Protein AF-G0R1P4-F1 (afdb_monomer_lite)

Structure (mmCIF, N/CA/C/O backbone):
data_AF-G0R1P4-F1
#
_entry.id   AF-G0R1P4-F1
#
loop_
_atom_site.group_PDB
_atom_site.id
_atom_site.type_symbol
_atom_site.label_atom_id
_atom_site.label_alt_id
_atom_site.label_comp_id
_atom_site.label_asym_id
_atom_site.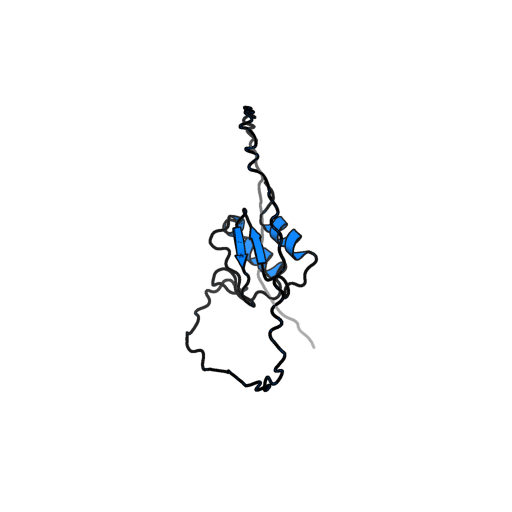label_entity_id
_atom_site.label_seq_id
_atom_site.pdbx_PDB_ins_code
_atom_site.Cartn_x
_atom_site.Cartn_y
_atom_site.Cartn_z
_atom_site.occupancy
_atom_site.B_iso_or_equiv
_atom_site.auth_seq_id
_atom_site.auth_comp_id
_atom_site.auth_asym_id
_atom_site.auth_atom_id
_atom_site.pdbx_PDB_model_num
ATOM 1 N N . MET A 1 1 ? 15.276 0.605 12.073 1.00 51.84 1 MET A N 1
ATOM 2 C CA . MET A 1 1 ? 14.603 0.904 10.790 1.00 51.84 1 MET A CA 1
ATOM 3 C C . MET A 1 1 ? 13.108 0.831 11.026 1.00 51.84 1 MET A C 1
ATOM 5 O O . MET A 1 1 ? 12.655 -0.180 11.546 1.00 51.84 1 MET A O 1
ATOM 9 N N . THR A 1 2 ? 12.360 1.893 10.735 1.00 56.78 2 THR A N 1
ATOM 10 C CA . THR A 1 2 ? 10.891 1.838 10.780 1.00 56.78 2 THR A CA 1
ATOM 11 C C . THR A 1 2 ? 10.428 0.946 9.637 1.00 56.78 2 THR A C 1
ATOM 13 O O . THR A 1 2 ? 10.860 1.148 8.504 1.00 56.78 2 THR A O 1
ATOM 16 N N . ASN A 1 3 ? 9.609 -0.063 9.928 1.00 70.88 3 ASN A N 1
ATOM 17 C CA . ASN A 1 3 ? 9.056 -0.916 8.888 1.00 70.88 3 ASN A CA 1
ATOM 18 C C . ASN A 1 3 ? 8.122 -0.060 8.016 1.00 70.88 3 ASN A C 1
ATOM 20 O O . ASN A 1 3 ? 7.249 0.630 8.544 1.00 70.88 3 ASN A O 1
ATOM 24 N N . THR A 1 4 ? 8.307 -0.067 6.695 1.00 71.62 4 THR A N 1
ATOM 25 C CA . THR A 1 4 ? 7.488 0.721 5.761 1.00 71.62 4 THR A CA 1
ATOM 26 C C . THR A 1 4 ? 5.995 0.406 5.921 1.00 71.62 4 THR A C 1
ATOM 28 O O . THR A 1 4 ? 5.156 1.292 5.786 1.00 71.62 4 THR A O 1
ATOM 31 N N . TYR A 1 5 ? 5.659 -0.821 6.328 1.00 76.94 5 TYR A N 1
ATOM 32 C CA . TYR A 1 5 ? 4.300 -1.220 6.681 1.00 76.94 5 TYR A CA 1
ATOM 33 C C . TYR A 1 5 ? 3.714 -0.449 7.875 1.00 76.94 5 TYR A C 1
ATOM 35 O O . TYR A 1 5 ? 2.548 -0.048 7.845 1.00 76.94 5 TYR A O 1
ATOM 43 N N . ASP A 1 6 ? 4.514 -0.191 8.913 1.00 82.94 6 ASP A N 1
ATOM 44 C CA . ASP A 1 6 ? 4.078 0.610 10.062 1.00 82.94 6 ASP A CA 1
ATOM 45 C C . ASP A 1 6 ? 3.804 2.057 9.652 1.00 82.94 6 ASP A C 1
ATOM 47 O O . ASP A 1 6 ? 2.883 2.679 10.178 1.00 82.94 6 ASP A O 1
ATOM 51 N N . LEU A 1 7 ? 4.542 2.567 8.663 1.00 82.75 7 LEU A N 1
ATOM 52 C CA . LEU A 1 7 ? 4.340 3.903 8.115 1.00 82.75 7 LEU A CA 1
ATOM 53 C C . LEU A 1 7 ? 2.992 4.021 7.385 1.00 82.75 7 LEU A C 1
ATOM 55 O O . LEU A 1 7 ? 2.262 4.988 7.603 1.00 82.75 7 LEU A O 1
ATOM 59 N N . ILE A 1 8 ? 2.635 3.023 6.564 1.00 83.56 8 ILE A N 1
ATOM 60 C CA . ILE A 1 8 ? 1.317 2.953 5.904 1.00 83.56 8 ILE A CA 1
ATOM 61 C C . ILE A 1 8 ? 0.225 2.855 6.967 1.00 83.56 8 ILE A C 1
ATOM 63 O O . ILE A 1 8 ? -0.767 3.581 6.934 1.00 83.56 8 ILE A O 1
ATOM 67 N N . LYS A 1 9 ? 0.415 1.977 7.952 1.00 85.69 9 LYS A N 1
ATOM 68 C CA . LYS A 1 9 ? -0.539 1.779 9.041 1.00 85.69 9 LYS A CA 1
ATOM 69 C C . LYS A 1 9 ? -0.749 3.045 9.863 1.00 85.69 9 LYS A C 1
ATOM 71 O O . LYS A 1 9 ? -1.872 3.306 10.276 1.00 85.69 9 LYS A O 1
ATOM 76 N N . GLU A 1 10 ? 0.301 3.815 10.126 1.00 87.19 10 GLU A N 1
ATOM 77 C CA . GLU A 1 10 ? 0.212 5.070 10.870 1.00 87.19 10 GLU A CA 1
ATOM 78 C C . GLU A 1 10 ? -0.544 6.143 10.081 1.00 87.19 10 GLU A C 1
ATOM 80 O O . GLU A 1 10 ? -1.462 6.758 10.628 1.00 87.19 10 GLU A O 1
ATOM 85 N N . GLN A 1 11 ? -0.229 6.303 8.792 1.00 84.62 11 GLN A N 1
ATOM 86 C CA . GLN A 1 11 ? -0.887 7.272 7.908 1.00 84.62 11 GLN A CA 1
ATOM 87 C C . GLN A 1 11 ? -2.375 6.956 7.704 1.00 84.62 11 GLN A C 1
ATOM 89 O O . GLN A 1 11 ? -3.214 7.855 7.720 1.00 84.62 11 GLN A O 1
ATOM 94 N N . THR A 1 12 ? -2.719 5.671 7.614 1.00 85.25 12 THR A N 1
ATOM 95 C CA . THR A 1 12 ? -4.097 5.202 7.397 1.00 85.25 12 THR A CA 1
ATOM 96 C C . THR A 1 12 ? -4.898 5.016 8.691 1.00 85.25 12 THR A C 1
ATOM 98 O O . THR A 1 12 ? -6.113 4.853 8.647 1.00 85.25 12 THR A O 1
ATOM 101 N N . LYS A 1 13 ? -4.270 5.089 9.876 1.00 86.06 13 LYS A N 1
ATOM 102 C CA . LYS A 1 13 ? -4.899 4.745 11.170 1.00 86.06 13 LYS A CA 1
ATOM 103 C C . LYS A 1 13 ? -6.177 5.523 11.489 1.00 86.06 13 LYS A C 1
ATOM 105 O O . LYS A 1 13 ? -7.048 5.003 12.185 1.00 86.06 13 LYS A O 1
ATOM 110 N N . ASN A 1 14 ? -6.241 6.784 11.066 1.00 85.00 14 ASN A N 1
ATOM 111 C CA . ASN A 1 14 ? -7.339 7.701 11.381 1.00 85.00 14 ASN A CA 1
ATOM 112 C C . ASN A 1 14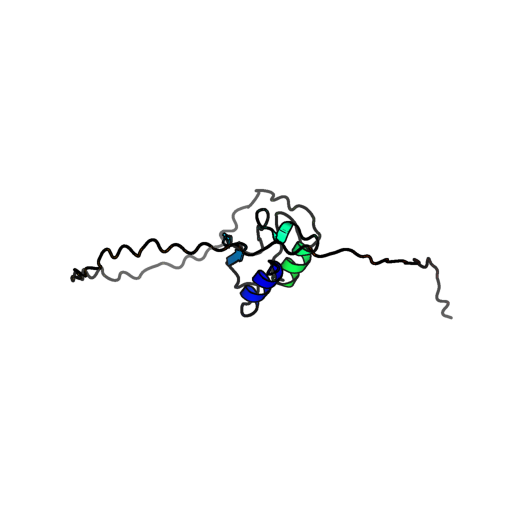 ? -8.165 8.082 10.146 1.00 85.00 14 ASN A C 1
ATOM 114 O O . ASN A 1 14 ? -8.990 8.988 10.241 1.00 85.00 14 ASN A O 1
ATOM 118 N N . GLN A 1 15 ? -7.927 7.424 9.013 1.00 83.88 15 GLN A N 1
ATOM 119 C CA . GLN A 1 15 ? -8.615 7.674 7.751 1.00 83.88 15 GLN A CA 1
ATOM 120 C C . GLN A 1 15 ? -9.427 6.436 7.380 1.00 83.88 15 GLN A C 1
ATOM 122 O O . GLN A 1 15 ? -9.052 5.311 7.725 1.00 83.88 15 GLN A O 1
ATOM 127 N N . GLN A 1 16 ? -10.559 6.621 6.704 1.00 81.62 16 GLN A N 1
ATOM 128 C CA . GLN A 1 16 ? -11.224 5.472 6.098 1.00 81.62 16 GLN A CA 1
ATOM 129 C C . GLN A 1 16 ? -10.369 4.969 4.924 1.00 81.62 16 GLN A C 1
ATOM 131 O O . GLN A 1 16 ? -9.808 5.796 4.214 1.00 81.62 16 GLN A O 1
ATOM 136 N N . PRO A 1 17 ? -10.276 3.650 4.673 1.00 79.31 17 PRO A N 1
ATOM 137 C CA . PRO A 1 17 ? -9.498 3.102 3.552 1.00 79.31 17 PRO A CA 1
ATOM 138 C C . PRO A 1 17 ? -9.831 3.716 2.180 1.00 79.31 17 PRO A C 1
ATOM 140 O O . PRO A 1 17 ? -8.985 3.758 1.286 1.00 79.31 17 PRO A O 1
ATOM 143 N N . ASP A 1 18 ? -11.067 4.193 2.028 1.00 79.44 18 ASP A N 1
ATOM 144 C CA . ASP A 1 18 ? -11.584 4.853 0.827 1.00 79.44 18 ASP A CA 1
ATOM 145 C C . ASP A 1 18 ? -11.143 6.313 0.687 1.00 79.44 18 ASP A C 1
ATOM 147 O O . ASP A 1 18 ? -11.077 6.816 -0.425 1.00 79.44 18 ASP A O 1
ATOM 151 N N . GLU A 1 19 ? -10.809 6.977 1.794 1.00 84.50 19 GLU A N 1
ATOM 152 C CA . GLU A 1 19 ? -10.400 8.389 1.833 1.00 84.50 19 GLU A CA 1
ATOM 153 C C . GLU A 1 19 ? -8.880 8.567 1.674 1.00 84.50 19 GLU A C 1
ATOM 155 O O . GLU A 1 19 ? -8.392 9.686 1.540 1.00 84.50 19 GLU A O 1
ATOM 160 N N . VAL A 1 20 ? -8.113 7.472 1.712 1.00 84.19 20 VAL A N 1
ATOM 161 C CA . VAL A 1 20 ? -6.654 7.505 1.562 1.00 84.19 20 VAL 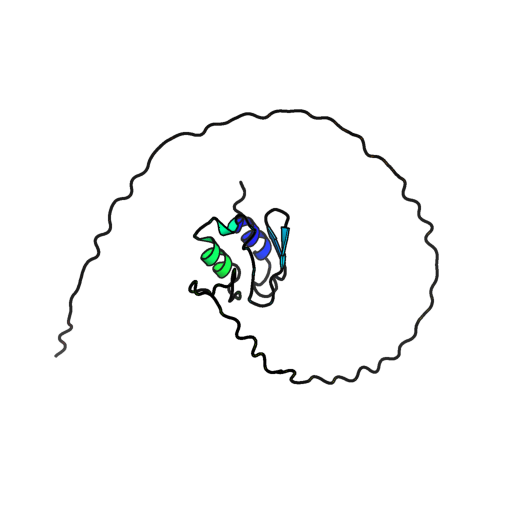A CA 1
ATOM 162 C C . VAL A 1 20 ? -6.314 7.657 0.081 1.00 84.19 20 VAL A C 1
ATOM 164 O O . VAL A 1 20 ? -6.225 6.665 -0.632 1.00 84.19 20 VAL A O 1
ATOM 167 N N . GLU A 1 21 ? -6.113 8.885 -0.381 1.00 87.00 21 GLU A N 1
ATOM 168 C CA . GLU A 1 21 ? -5.697 9.183 -1.764 1.00 87.00 21 GLU A CA 1
ATOM 169 C C . GLU A 1 21 ? -4.170 9.138 -1.941 1.00 87.00 21 GLU A C 1
ATOM 171 O O . GLU A 1 21 ? -3.658 8.971 -3.046 1.00 87.00 21 GLU A O 1
ATOM 176 N N . GLU A 1 22 ? -3.420 9.270 -0.847 1.00 88.00 22 GLU A N 1
ATOM 177 C CA . GLU A 1 22 ? -1.972 9.441 -0.875 1.00 88.00 22 GLU A CA 1
ATOM 178 C C . GLU A 1 22 ? -1.293 8.775 0.316 1.00 88.00 22 GLU A C 1
ATOM 180 O O . GLU A 1 22 ? -1.776 8.822 1.450 1.00 88.00 22 GLU A O 1
ATOM 185 N N . ILE A 1 23 ? -0.125 8.190 0.054 1.00 87.56 23 ILE A N 1
ATOM 186 C CA . ILE A 1 23 ? 0.732 7.574 1.058 1.00 87.56 23 ILE A CA 1
ATOM 187 C C . ILE A 1 23 ? 2.174 8.006 0.803 1.00 87.56 23 ILE A C 1
ATOM 189 O O . ILE A 1 23 ? 2.688 7.887 -0.307 1.00 87.56 23 ILE A O 1
ATOM 193 N N . ILE A 1 24 ? 2.857 8.474 1.842 1.00 86.75 24 ILE A N 1
ATOM 194 C CA . ILE A 1 24 ? 4.272 8.835 1.771 1.00 86.75 24 ILE A CA 1
ATOM 195 C C . ILE A 1 24 ? 5.099 7.630 2.214 1.00 86.75 24 ILE A C 1
ATOM 197 O O . ILE A 1 24 ? 4.971 7.185 3.352 1.00 86.75 24 ILE A O 1
ATOM 201 N N . LEU A 1 25 ? 5.962 7.107 1.345 1.00 85.50 25 LEU A N 1
ATOM 202 C CA . LEU A 1 25 ? 6.840 5.968 1.624 1.00 85.50 25 LEU A CA 1
ATOM 203 C C . LEU A 1 25 ? 8.263 6.288 1.191 1.00 85.50 25 LEU A C 1
ATOM 205 O O . LEU A 1 25 ? 8.481 6.755 0.082 1.00 85.50 25 LEU A O 1
ATOM 209 N N . ASP A 1 26 ? 9.241 6.082 2.077 1.00 80.38 26 ASP A N 1
ATOM 210 C CA . ASP A 1 26 ? 10.657 6.368 1.791 1.00 80.38 26 ASP A CA 1
ATOM 211 C C . ASP A 1 26 ? 10.910 7.804 1.254 1.00 80.38 26 ASP A C 1
ATOM 213 O O . ASP A 1 26 ? 11.835 8.046 0.480 1.00 80.38 26 ASP A O 1
ATOM 217 N N . GLY A 1 27 ? 10.080 8.776 1.659 1.00 81.56 27 GLY A N 1
ATOM 218 C CA . GLY A 1 27 ? 10.133 10.164 1.174 1.00 81.56 27 GLY A CA 1
ATOM 219 C C . GLY A 1 27 ? 9.526 10.383 -0.219 1.00 81.56 27 GLY A C 1
ATOM 220 O O . GLY A 1 27 ? 9.600 11.489 -0.749 1.00 81.56 27 GLY A O 1
ATOM 221 N N . GLN A 1 28 ? 8.920 9.352 -0.809 1.00 84.62 28 GLN A N 1
ATOM 222 C CA . GLN A 1 28 ? 8.194 9.400 -2.072 1.00 84.62 28 GLN A CA 1
ATOM 223 C C . GLN A 1 28 ? 6.688 9.425 -1.826 1.00 84.62 28 GLN A C 1
ATOM 225 O O . GLN A 1 28 ? 6.156 8.666 -1.020 1.00 84.62 28 GLN A O 1
ATOM 230 N N . LYS A 1 29 ? 6.002 10.308 -2.547 1.00 85.75 29 LYS A N 1
ATOM 231 C CA . LYS A 1 29 ? 4.543 10.391 -2.582 1.00 85.75 29 LYS A CA 1
ATOM 232 C C . LYS A 1 29 ? 4.027 9.301 -3.516 1.00 85.75 29 LYS A C 1
ATOM 234 O O . LYS A 1 29 ? 4.418 9.266 -4.682 1.00 85.75 29 LYS A O 1
ATOM 239 N N . VAL A 1 30 ? 3.181 8.421 -3.003 1.00 87.19 30 VAL A N 1
ATOM 240 C CA . VAL A 1 30 ? 2.485 7.399 -3.780 1.00 87.19 30 VAL A CA 1
ATOM 241 C C . VAL A 1 30 ? 1.007 7.743 -3.788 1.00 87.19 30 VAL A C 1
ATOM 243 O O . VAL A 1 30 ? 0.390 7.860 -2.732 1.00 87.19 30 VAL A O 1
ATOM 246 N N . GLU A 1 31 ? 0.447 7.896 -4.979 1.00 86.12 31 GLU A N 1
ATOM 247 C CA . GLU A 1 31 ? -0.969 8.194 -5.170 1.00 86.12 31 GLU A CA 1
ATOM 248 C C . GLU A 1 31 ? -1.748 6.888 -5.353 1.00 86.12 31 GLU A C 1
ATOM 250 O O . GLU A 1 31 ? -1.318 5.980 -6.073 1.00 86.12 31 GLU A O 1
ATOM 255 N N . LYS A 1 32 ? -2.875 6.782 -4.649 1.00 84.75 32 LYS A N 1
ATOM 256 C CA . LYS A 1 32 ? -3.851 5.707 -4.799 1.00 84.75 32 LYS A CA 1
ATOM 257 C C . LYS A 1 32 ? -4.893 6.178 -5.808 1.00 84.75 32 LYS A C 1
ATOM 259 O O . LYS A 1 32 ? -5.521 7.215 -5.610 1.00 84.75 32 LYS A O 1
ATOM 264 N N . PHE A 1 33 ? -5.093 5.402 -6.865 1.00 81.44 33 PHE A N 1
ATOM 265 C CA . PHE A 1 33 ? -6.108 5.677 -7.876 1.00 81.44 33 PHE A CA 1
ATOM 266 C C . PHE A 1 33 ? -7.264 4.713 -7.662 1.00 81.44 33 PHE A C 1
ATOM 268 O O . PHE A 1 33 ? -7.116 3.524 -7.916 1.00 81.44 33 PHE A O 1
ATOM 275 N N . GLU A 1 34 ? -8.387 5.222 -7.154 1.00 83.38 34 GLU A N 1
ATOM 276 C CA . GLU A 1 34 ? -9.592 4.438 -6.853 1.00 83.38 34 GLU A CA 1
ATOM 277 C C . GLU A 1 34 ? -9.305 3.237 -5.934 1.00 83.38 34 GLU A C 1
ATOM 279 O O . GLU A 1 34 ? -9.113 3.391 -4.722 1.00 83.38 34 GLU A O 1
ATOM 284 N N . ASP A 1 35 ? -9.265 2.037 -6.502 1.00 86.19 35 ASP A N 1
ATOM 285 C CA . ASP A 1 35 ? -8.991 0.764 -5.855 1.00 86.19 35 ASP A CA 1
ATOM 286 C C . ASP A 1 35 ? -7.638 0.156 -6.271 1.00 86.19 35 ASP A C 1
ATOM 288 O O . ASP A 1 35 ? -7.369 -1.014 -5.983 1.00 86.19 35 ASP A O 1
ATOM 292 N N . GLN A 1 36 ? -6.756 0.963 -6.865 1.00 88.44 36 GLN A N 1
ATOM 293 C CA . GLN A 1 36 ? -5.430 0.579 -7.343 1.00 88.44 36 GLN A CA 1
ATOM 294 C C . GLN A 1 36 ? -4.307 1.349 -6.639 1.00 88.44 36 GLN A C 1
ATOM 296 O O . GLN A 1 36 ? -4.398 2.552 -6.376 1.00 88.44 36 GLN A O 1
ATOM 301 N N . LEU A 1 37 ? -3.210 0.651 -6.347 1.00 89.12 37 LEU A N 1
ATOM 302 C CA . LEU A 1 37 ? -2.020 1.226 -5.725 1.00 89.12 37 LEU A CA 1
ATOM 303 C C . LEU A 1 37 ? -0.759 0.603 -6.324 1.00 89.12 37 LEU A C 1
ATOM 305 O O . LEU A 1 37 ? -0.666 -0.614 -6.474 1.00 89.12 37 LEU A O 1
ATOM 309 N N . TYR A 1 38 ? 0.235 1.442 -6.609 1.00 88.69 38 TYR A N 1
ATOM 310 C CA . TYR A 1 38 ? 1.505 1.021 -7.198 1.00 88.69 38 TYR A CA 1
ATOM 311 C C . TYR A 1 38 ? 2.662 1.357 -6.257 1.00 88.69 38 TYR A C 1
ATOM 313 O O . TYR A 1 38 ? 3.028 2.512 -6.055 1.00 88.69 38 TYR A O 1
ATOM 321 N N . LEU A 1 39 ? 3.247 0.318 -5.676 1.00 87.69 39 LEU A N 1
ATOM 322 C CA . LEU A 1 39 ? 4.370 0.343 -4.756 1.00 87.69 39 LEU A CA 1
ATOM 323 C C . LEU A 1 39 ? 5.660 -0.226 -5.353 1.00 87.69 39 LEU A C 1
ATOM 325 O O . LEU A 1 39 ? 6.665 -0.161 -4.655 1.00 87.69 39 LEU A O 1
ATOM 329 N N . THR A 1 40 ? 5.687 -0.693 -6.610 1.00 81.88 40 THR A N 1
ATOM 330 C CA . THR A 1 40 ? 6.803 -1.393 -7.299 1.00 81.88 40 THR A CA 1
ATOM 331 C C . THR A 1 40 ? 8.213 -0.802 -7.102 1.00 81.88 40 THR A C 1
ATOM 333 O O . THR A 1 40 ? 9.203 -1.518 -7.229 1.00 81.88 40 THR A O 1
ATOM 336 N N . ASN A 1 41 ? 8.337 0.484 -6.761 1.00 79.94 41 ASN A N 1
ATOM 337 C CA . ASN A 1 41 ? 9.616 1.171 -6.525 1.00 79.94 41 ASN A CA 1
ATOM 338 C C . ASN A 1 41 ? 9.944 1.443 -5.043 1.00 79.94 41 ASN A C 1
ATOM 340 O O . ASN A 1 41 ? 10.924 2.125 -4.748 1.00 79.94 41 ASN A O 1
ATOM 344 N N . ASN A 1 42 ? 9.158 0.910 -4.110 1.00 83.50 42 ASN A N 1
ATOM 345 C CA . ASN A 1 42 ? 9.319 1.105 -2.672 1.00 83.50 42 ASN A CA 1
ATOM 346 C C . ASN A 1 42 ? 9.948 -0.123 -2.015 1.00 83.50 42 ASN A C 1
ATOM 348 O O . ASN A 1 42 ? 9.695 -1.262 -2.420 1.00 83.50 42 ASN A O 1
ATOM 352 N N . LYS A 1 43 ? 10.713 0.088 -0.936 1.00 83.94 43 LYS A N 1
ATOM 353 C CA . LYS A 1 43 ? 11.382 -1.009 -0.209 1.00 83.94 43 LYS A CA 1
ATOM 354 C C . LYS A 1 43 ? 10.404 -2.015 0.389 1.00 83.94 43 LYS A C 1
ATOM 356 O O . LYS A 1 43 ? 10.759 -3.175 0.552 1.00 83.94 43 LYS A O 1
ATOM 361 N N . VAL A 1 44 ? 9.170 -1.585 0.646 1.00 81.50 44 VAL A N 1
ATOM 362 C CA . VAL A 1 44 ? 8.078 -2.439 1.132 1.00 81.50 44 VAL A CA 1
ATOM 363 C C . VAL A 1 44 ? 7.817 -3.640 0.218 1.00 81.50 44 VAL A C 1
ATOM 365 O O . VAL A 1 44 ? 7.429 -4.693 0.701 1.00 81.50 44 VAL A O 1
ATOM 368 N N . THR A 1 45 ? 8.108 -3.531 -1.083 1.00 83.31 45 THR A N 1
ATOM 369 C CA . THR A 1 45 ? 7.912 -4.630 -2.047 1.00 83.31 45 THR A CA 1
ATOM 370 C C . THR A 1 45 ? 8.879 -5.802 -1.857 1.00 83.31 45 THR A C 1
ATOM 372 O O . THR A 1 45 ? 8.665 -6.882 -2.409 1.00 83.31 45 THR A O 1
ATOM 375 N N . ILE A 1 46 ? 9.944 -5.613 -1.068 1.00 83.00 46 ILE A N 1
ATOM 376 C CA . ILE A 1 46 ? 10.916 -6.660 -0.729 1.00 83.00 46 ILE A CA 1
ATOM 377 C C . ILE A 1 46 ? 10.285 -7.690 0.225 1.00 83.00 46 ILE A C 1
ATOM 379 O O . ILE A 1 46 ? 10.635 -8.875 0.178 1.00 83.00 46 ILE A O 1
ATOM 383 N N . ASP A 1 47 ? 9.339 -7.263 1.065 1.00 82.44 47 ASP A N 1
ATOM 384 C CA . ASP A 1 47 ? 8.724 -8.107 2.088 1.00 82.44 47 ASP A CA 1
ATOM 385 C C . ASP A 1 47 ? 7.648 -9.016 1.493 1.00 82.44 47 ASP A C 1
ATOM 387 O O . ASP A 1 47 ? 6.621 -8.557 1.024 1.00 82.44 47 ASP A O 1
ATOM 391 N N . LYS A 1 48 ? 7.790 -10.341 1.574 1.00 83.19 48 LYS A N 1
ATOM 392 C CA . LYS A 1 48 ? 6.810 -11.275 0.969 1.00 83.19 48 LYS A CA 1
ATOM 393 C C . LYS A 1 48 ? 5.374 -11.125 1.488 1.00 83.19 48 LYS A C 1
ATOM 395 O O . LYS A 1 48 ? 4.438 -11.533 0.805 1.00 83.19 48 LYS A O 1
ATOM 400 N N . GLU A 1 49 ? 5.210 -10.582 2.688 1.00 84.88 49 GLU A N 1
ATOM 401 C CA . GLU A 1 49 ? 3.913 -10.355 3.333 1.00 84.88 49 GLU A CA 1
ATOM 402 C C . GLU A 1 49 ? 3.326 -8.969 3.018 1.00 84.88 49 GLU A C 1
ATOM 404 O O . GLU A 1 49 ? 2.185 -8.691 3.394 1.00 84.88 49 GLU A O 1
ATOM 409 N N . TYR A 1 50 ? 4.056 -8.113 2.287 1.00 86.00 50 TYR A N 1
ATOM 410 C CA . TYR A 1 50 ? 3.598 -6.769 1.935 1.00 86.00 50 TYR A CA 1
ATOM 411 C C . TYR A 1 50 ? 2.226 -6.742 1.257 1.00 86.00 50 TYR A C 1
ATOM 413 O O . TYR A 1 50 ? 1.418 -5.903 1.658 1.00 86.00 50 TYR A O 1
ATOM 421 N N . PRO A 1 51 ? 1.887 -7.645 0.309 1.00 87.56 51 PRO A N 1
ATOM 422 C CA . PRO A 1 51 ? 0.613 -7.541 -0.388 1.00 87.56 51 PRO A CA 1
ATOM 423 C C . PRO A 1 51 ? -0.545 -7.771 0.577 1.00 87.56 51 PRO A C 1
ATOM 425 O O . PRO A 1 51 ? -1.501 -7.003 0.624 1.00 87.56 51 PRO A O 1
ATOM 428 N N . GLN A 1 52 ? -0.413 -8.790 1.430 1.00 87.62 52 GLN A N 1
ATOM 429 C CA . GLN A 1 52 ? -1.416 -9.130 2.434 1.00 87.62 52 GLN A CA 1
ATOM 430 C C . GLN A 1 52 ? -1.587 -8.012 3.460 1.00 87.62 52 GLN A C 1
ATOM 432 O O . GLN A 1 52 ? -2.714 -7.695 3.838 1.00 87.62 52 GLN A O 1
ATOM 437 N N . GLY A 1 53 ? -0.484 -7.396 3.885 1.00 87.44 53 GLY A N 1
ATOM 438 C CA . GLY A 1 53 ? -0.521 -6.247 4.775 1.00 87.44 53 GLY A CA 1
ATOM 439 C C . GLY A 1 53 ? -1.242 -5.058 4.142 1.00 87.44 53 GLY A C 1
ATOM 440 O O . GLY A 1 53 ? -2.150 -4.490 4.747 1.00 87.44 53 GLY A O 1
ATOM 441 N N . VAL A 1 54 ? -0.860 -4.680 2.923 1.00 87.56 54 VAL A N 1
ATOM 442 C CA . VAL A 1 54 ? -1.435 -3.522 2.229 1.00 87.56 54 VAL A CA 1
ATOM 443 C C . VAL A 1 54 ? -2.930 -3.727 1.981 1.00 87.56 54 VAL A C 1
ATOM 445 O O . VAL A 1 54 ? -3.708 -2.840 2.319 1.00 87.56 54 VAL A O 1
ATOM 448 N N . PHE A 1 55 ? -3.364 -4.907 1.525 1.00 89.50 55 PHE A N 1
ATOM 449 C CA . PHE A 1 55 ? -4.792 -5.226 1.386 1.00 89.50 55 PHE A CA 1
ATOM 450 C C . PHE A 1 55 ? -5.541 -5.282 2.725 1.00 89.50 55 PHE A C 1
ATOM 452 O O . PHE A 1 55 ? -6.744 -5.031 2.767 1.00 89.50 55 PHE A O 1
ATOM 459 N N . ALA A 1 56 ? -4.871 -5.615 3.832 1.00 88.31 56 ALA A N 1
ATOM 460 C CA . ALA A 1 56 ? -5.491 -5.593 5.155 1.00 88.31 56 ALA A CA 1
ATOM 461 C C . ALA A 1 56 ? -5.690 -4.163 5.682 1.00 88.31 56 ALA A C 1
ATOM 463 O O . ALA A 1 56 ? -6.703 -3.889 6.328 1.00 88.31 56 ALA A O 1
ATOM 464 N N . LEU A 1 57 ? -4.740 -3.261 5.414 1.00 86.50 57 LEU A N 1
ATOM 465 C CA . LEU A 1 57 ? -4.841 -1.844 5.776 1.00 86.50 57 LEU A CA 1
ATOM 466 C C . LEU A 1 57 ? -5.830 -1.107 4.869 1.00 86.50 57 LEU A C 1
ATOM 468 O O . LEU A 1 57 ? -6.704 -0.387 5.345 1.00 86.50 57 LEU A O 1
ATOM 472 N N . LEU A 1 58 ? -5.723 -1.340 3.565 1.00 86.88 58 LEU A N 1
ATOM 473 C CA . LEU A 1 58 ? -6.570 -0.765 2.534 1.00 86.88 58 LEU A CA 1
ATOM 474 C C . LEU A 1 58 ? -7.550 -1.827 2.044 1.00 86.88 58 LEU A C 1
ATOM 476 O O . LEU A 1 58 ? -7.432 -2.354 0.943 1.00 86.88 58 LEU A O 1
ATOM 480 N N . SER A 1 59 ? -8.538 -2.157 2.879 1.00 85.94 59 SER A N 1
ATOM 481 C CA . SER A 1 59 ? -9.497 -3.236 2.576 1.00 85.94 59 SER A CA 1
ATOM 482 C C . SER A 1 59 ? -10.282 -3.043 1.270 1.00 85.94 59 SER A C 1
ATOM 484 O O . SER A 1 59 ? -10.769 -4.020 0.687 1.00 85.94 59 SER A O 1
ATOM 486 N N . THR A 1 60 ? -10.376 -1.797 0.804 1.00 87.62 60 THR A N 1
ATOM 487 C CA . THR A 1 60 ? -11.070 -1.410 -0.424 1.00 87.62 60 THR A CA 1
ATOM 488 C C . THR A 1 60 ? -10.180 -1.400 -1.658 1.00 87.62 60 THR A C 1
ATOM 490 O O . THR A 1 60 ? -10.701 -1.388 -2.765 1.00 87.62 60 THR A O 1
ATOM 493 N N . LEU A 1 61 ? -8.862 -1.527 -1.484 1.00 88.38 61 LEU A N 1
ATOM 494 C CA . LEU A 1 61 ? -7.933 -1.767 -2.578 1.00 88.38 61 LEU A CA 1
ATOM 495 C C . LEU A 1 61 ? -8.261 -3.108 -3.243 1.00 88.38 61 LEU A C 1
ATOM 497 O O . LEU A 1 61 ? -8.389 -4.118 -2.549 1.00 88.38 61 LEU A O 1
ATOM 501 N N . GLN A 1 62 ? -8.406 -3.125 -4.562 1.00 89.69 62 GLN A N 1
ATOM 502 C CA . GLN A 1 62 ? -8.609 -4.322 -5.375 1.00 89.69 62 GLN A CA 1
ATOM 503 C C . GLN A 1 62 ? -7.318 -4.764 -6.062 1.00 89.69 62 GLN A C 1
ATOM 505 O O . GLN A 1 62 ? -7.081 -5.970 -6.148 1.00 89.69 62 GLN A O 1
ATOM 510 N N . ILE A 1 63 ? -6.478 -3.809 -6.473 1.00 91.00 63 ILE A N 1
ATOM 511 C CA . ILE A 1 63 ? -5.265 -4.061 -7.253 1.00 91.00 63 ILE A CA 1
ATOM 512 C C . ILE A 1 63 ? -4.050 -3.417 -6.576 1.00 91.00 63 ILE A C 1
ATOM 514 O O . ILE A 1 63 ? -4.073 -2.254 -6.173 1.00 91.00 63 ILE A O 1
ATOM 518 N N . LEU A 1 64 ? -2.971 -4.183 -6.455 1.00 91.19 64 LEU A N 1
ATOM 519 C CA . LEU A 1 64 ? -1.682 -3.753 -5.929 1.00 91.19 64 LEU A CA 1
ATOM 520 C C . LEU A 1 64 ? -0.573 -4.238 -6.860 1.00 91.19 64 LEU A C 1
ATOM 522 O O . LEU A 1 64 ? -0.417 -5.444 -7.033 1.00 91.19 64 LEU A O 1
ATOM 526 N N . ASP A 1 65 ? 0.218 -3.325 -7.422 1.00 90.69 65 ASP A N 1
ATOM 527 C CA . ASP A 1 65 ? 1.327 -3.663 -8.333 1.00 90.69 65 ASP A CA 1
ATOM 528 C C . ASP A 1 65 ? 0.906 -4.606 -9.477 1.00 90.69 65 ASP A C 1
ATOM 530 O O . ASP A 1 65 ? 1.514 -5.662 -9.678 1.00 90.69 65 ASP A O 1
ATOM 534 N N . ASP A 1 66 ? -0.178 -4.252 -10.177 1.00 89.50 66 ASP A N 1
ATOM 535 C CA . ASP A 1 66 ? -0.805 -5.050 -11.247 1.00 89.50 66 ASP A CA 1
ATOM 536 C C . ASP A 1 66 ? -1.326 -6.428 -10.803 1.00 89.50 66 ASP A C 1
ATOM 538 O O . ASP A 1 66 ? -1.597 -7.295 -11.636 1.00 89.50 66 ASP A O 1
ATOM 542 N N . LYS A 1 67 ? -1.473 -6.661 -9.493 1.00 90.69 67 LYS A N 1
ATOM 543 C CA . LYS A 1 67 ? -1.959 -7.931 -8.943 1.00 90.69 67 LYS A CA 1
ATOM 544 C C . LYS A 1 67 ? -3.213 -7.763 -8.109 1.00 90.69 67 LYS A C 1
ATOM 546 O O . LYS A 1 67 ? -3.330 -6.829 -7.319 1.00 90.69 67 LYS A O 1
ATOM 551 N N . ASP A 1 68 ? -4.124 -8.717 -8.235 1.00 90.94 68 ASP A N 1
ATOM 552 C CA . ASP A 1 68 ? -5.309 -8.798 -7.386 1.00 90.94 68 ASP A CA 1
ATOM 553 C C . ASP A 1 68 ? -4.982 -9.322 -5.966 1.00 90.94 68 ASP A C 1
ATOM 555 O O . ASP A 1 68 ? -3.851 -9.701 -5.637 1.00 90.94 68 ASP A O 1
ATOM 559 N N . LYS A 1 69 ? -6.007 -9.378 -5.105 1.00 87.69 69 LYS A N 1
ATOM 560 C CA . LYS A 1 69 ? -5.928 -9.931 -3.735 1.00 87.69 69 LYS A CA 1
ATOM 561 C C . LYS A 1 69 ? -5.484 -11.395 -3.680 1.00 87.69 69 LYS A C 1
ATOM 563 O O . LYS A 1 69 ? -4.982 -11.843 -2.647 1.00 87.69 69 LYS A O 1
ATOM 568 N N . ASP A 1 70 ? -5.699 -12.139 -4.758 1.00 88.00 70 ASP A N 1
ATOM 569 C CA . ASP A 1 70 ? -5.321 -13.540 -4.909 1.00 88.00 70 ASP A CA 1
ATOM 570 C C . ASP A 1 70 ? -3.896 -13.691 -5.491 1.00 88.00 70 ASP A C 1
ATOM 572 O O . ASP A 1 70 ? -3.353 -14.799 -5.530 1.00 88.00 70 ASP A O 1
ATOM 576 N N . GLY A 1 71 ? -3.255 -12.579 -5.872 1.00 87.12 71 GLY A N 1
ATOM 577 C CA . GLY A 1 71 ? -1.913 -12.511 -6.440 1.00 87.12 71 GLY A CA 1
ATOM 578 C C . GLY A 1 71 ? -1.846 -12.794 -7.942 1.00 87.12 71 GLY A C 1
ATOM 579 O O . GLY A 1 71 ? -0.752 -13.061 -8.447 1.00 87.12 71 GLY A O 1
ATOM 580 N N . ASN A 1 72 ? -2.976 -12.771 -8.650 1.00 89.75 72 ASN A N 1
ATOM 581 C CA . ASN A 1 72 ? -3.028 -12.924 -10.101 1.00 89.75 72 ASN A CA 1
ATOM 582 C C . ASN A 1 72 ? -2.748 -11.584 -10.782 1.00 89.75 72 ASN A C 1
ATOM 584 O O . ASN A 1 72 ? -3.247 -10.554 -10.337 1.00 89.75 72 ASN A O 1
ATOM 588 N N . GLU A 1 73 ? -1.983 -11.614 -11.874 1.00 89.56 73 GLU A N 1
ATOM 589 C CA . GLU A 1 73 ? -1.789 -10.441 -12.731 1.00 89.56 73 GLU A CA 1
ATOM 590 C C . GLU A 1 73 ? -3.124 -10.043 -13.373 1.00 89.56 73 GLU A C 1
ATOM 592 O O . GLU A 1 73 ? -3.823 -10.888 -13.943 1.00 89.56 73 GLU A O 1
ATOM 597 N N . VAL A 1 74 ? -3.478 -8.765 -13.258 1.00 85.38 74 VAL A N 1
ATOM 598 C CA . VAL A 1 74 ? -4.677 -8.195 -13.873 1.00 85.38 74 VAL A CA 1
ATOM 599 C C . VAL A 1 74 ? -4.306 -7.715 -15.273 1.00 85.38 74 VAL A C 1
ATOM 601 O O . VAL A 1 74 ? -3.472 -6.829 -15.436 1.00 85.38 74 VAL A O 1
ATOM 604 N N . GLU A 1 75 ? -4.907 -8.316 -16.299 1.00 79.25 75 GLU A N 1
ATOM 605 C CA . GLU A 1 75 ? -4.848 -7.782 -17.660 1.00 79.25 75 GLU A CA 1
ATOM 606 C C . GLU A 1 75 ? -5.984 -6.768 -17.821 1.00 79.25 75 GLU A C 1
ATOM 608 O O . GLU A 1 75 ? -7.158 -7.132 -17.735 1.00 79.25 75 GLU A O 1
ATOM 613 N N . TYR A 1 76 ? -5.640 -5.500 -18.044 1.00 66.69 76 TYR A N 1
ATOM 614 C CA . TYR A 1 76 ? -6.614 -4.490 -18.444 1.00 66.69 76 TYR A CA 1
ATOM 615 C C . TYR A 1 76 ? -6.921 -4.702 -19.926 1.00 66.69 76 TYR A C 1
ATOM 617 O O . TYR A 1 76 ? -6.073 -4.460 -20.789 1.00 66.69 76 TYR A O 1
ATOM 625 N N . ASP A 1 77 ? -8.112 -5.221 -20.218 1.00 58.75 77 ASP A N 1
ATOM 626 C CA . ASP A 1 77 ? -8.656 -5.153 -21.568 1.00 58.75 77 ASP A CA 1
ATOM 627 C C . ASP A 1 77 ? -9.049 -3.689 -21.782 1.00 58.75 77 ASP A C 1
ATOM 629 O O . ASP A 1 77 ? -9.994 -3.207 -21.164 1.00 58.75 77 ASP A O 1
ATOM 633 N N . ASP A 1 78 ? -8.272 -2.968 -22.591 1.00 59.22 78 ASP A N 1
ATOM 634 C CA . ASP A 1 78 ? -8.447 -1.556 -22.986 1.00 59.22 78 ASP A CA 1
ATOM 635 C C . ASP A 1 78 ? -9.747 -1.334 -23.818 1.00 59.22 78 ASP A C 1
ATOM 637 O O . ASP A 1 78 ? -9.810 -0.494 -24.718 1.00 59.22 78 ASP A O 1
ATOM 641 N N . GLU A 1 79 ? -10.793 -2.128 -23.574 1.00 54.19 79 GLU A N 1
ATOM 642 C CA . GLU A 1 79 ? -12.132 -2.009 -24.151 1.00 54.19 79 GLU A CA 1
ATOM 643 C C . GLU A 1 79 ? -13.080 -1.322 -23.149 1.00 54.19 79 GLU A C 1
ATOM 645 O O . GLU A 1 79 ? -14.148 -1.843 -22.833 1.00 54.19 79 GLU A O 1
ATOM 650 N N . ASP A 1 80 ? -12.705 -0.139 -22.648 1.00 53.09 80 ASP A N 1
ATOM 651 C CA . ASP A 1 80 ? -13.656 0.746 -21.964 1.00 53.09 80 ASP A CA 1
ATOM 652 C C . ASP A 1 80 ? -14.570 1.414 -23.009 1.00 53.09 80 ASP A C 1
ATOM 654 O O . ASP A 1 80 ? -14.253 2.430 -23.640 1.00 53.09 80 ASP A O 1
ATOM 658 N N . GLU A 1 81 ? -15.716 0.770 -23.238 1.00 52.97 81 GLU A N 1
ATOM 659 C CA . GLU A 1 81 ? -16.930 1.393 -23.758 1.00 52.97 81 GLU A CA 1
ATOM 660 C C . GLU A 1 81 ? -17.451 2.399 -22.719 1.00 52.97 81 GLU A C 1
ATOM 662 O O . GLU A 1 81 ? -18.159 2.024 -21.795 1.00 52.97 81 GLU A O 1
ATOM 667 N N . ASP A 1 82 ? -17.083 3.670 -22.898 1.00 53.78 82 ASP A N 1
ATOM 668 C CA . ASP A 1 82 ? -17.963 4.850 -22.807 1.00 53.78 82 ASP A CA 1
ATOM 669 C C . ASP A 1 82 ? -19.269 4.631 -22.000 1.00 53.78 82 ASP A C 1
ATOM 671 O O . ASP A 1 82 ? -20.339 4.418 -22.578 1.00 53.78 82 ASP A O 1
ATOM 675 N N . ASP A 1 83 ? -19.179 4.684 -20.666 1.00 54.97 83 ASP A N 1
ATOM 676 C CA . ASP A 1 83 ? -20.331 4.815 -19.758 1.00 54.97 83 ASP A CA 1
ATOM 677 C C . ASP A 1 83 ? -20.346 6.214 -19.119 1.00 54.97 83 ASP A C 1
ATOM 679 O O . ASP A 1 83 ? -20.449 6.382 -17.905 1.00 54.97 83 ASP A O 1
ATOM 683 N N . ASP A 1 84 ? -20.240 7.252 -19.958 1.00 52.47 84 ASP A N 1
ATOM 684 C CA . ASP A 1 84 ? -20.592 8.627 -19.591 1.00 52.47 84 ASP A CA 1
ATOM 685 C C . ASP A 1 84 ? -22.134 8.766 -19.509 1.00 52.47 84 ASP A C 1
ATOM 687 O O . ASP A 1 84 ? -22.789 9.415 -20.336 1.00 52.47 84 ASP A O 1
ATOM 691 N N . GLU A 1 85 ? -22.761 8.160 -18.490 1.00 56.25 85 GLU A N 1
ATOM 692 C CA . GLU A 1 85 ? -24.146 8.476 -18.110 1.00 56.25 85 GLU A CA 1
ATOM 693 C C . GLU A 1 85 ? -24.188 9.811 -17.336 1.00 56.25 85 GLU A C 1
ATOM 695 O O . GLU A 1 85 ? -24.142 9.864 -16.112 1.00 56.25 85 GLU A O 1
ATOM 700 N N . VAL A 1 86 ? -24.256 10.897 -18.113 1.00 51.03 86 VAL A N 1
ATOM 701 C CA . VAL A 1 86 ? -24.903 12.204 -17.865 1.00 51.03 86 VAL A CA 1
ATOM 702 C C . VAL A 1 86 ? -25.128 12.679 -16.412 1.00 51.03 86 VAL A C 1
ATOM 704 O O . VAL A 1 86 ? -25.981 12.168 -15.692 1.00 51.03 86 VAL A O 1
ATOM 707 N N . ASP A 1 87 ? -24.590 13.860 -16.085 1.00 47.41 87 ASP A N 1
ATOM 708 C CA . ASP A 1 87 ? -25.403 14.871 -15.391 1.00 47.41 87 ASP A CA 1
ATOM 709 C C . ASP A 1 87 ? -25.175 16.265 -16.000 1.00 47.41 87 ASP A C 1
ATOM 711 O O . ASP A 1 87 ? -24.184 16.958 -15.763 1.00 47.41 87 ASP A O 1
ATOM 715 N N . GLU A 1 88 ? -26.108 16.638 -16.874 1.00 58.31 88 GLU A N 1
ATOM 716 C CA . GLU A 1 88 ? -26.262 17.968 -17.451 1.00 58.31 88 GLU A CA 1
ATOM 717 C C . GLU A 1 88 ? -26.897 18.883 -16.390 1.00 58.31 88 GLU A C 1
ATOM 719 O O . GLU A 1 88 ? -28.098 19.147 -16.419 1.00 58.31 88 GLU A O 1
ATOM 724 N N . TYR A 1 89 ? -26.101 19.388 -15.444 1.00 57.72 89 TYR A N 1
ATOM 725 C CA . TYR A 1 89 ? -26.476 20.595 -14.704 1.00 57.72 89 TYR A CA 1
ATOM 726 C C . TYR A 1 89 ? -25.851 21.829 -15.356 1.00 57.72 89 TYR A C 1
ATOM 728 O O . TYR A 1 89 ? -24.679 22.162 -15.192 1.00 57.72 89 TYR A O 1
ATOM 736 N N . GLU A 1 90 ? -26.712 22.486 -16.129 1.00 55.28 90 GLU A N 1
ATOM 737 C CA . GLU A 1 90 ? -26.644 23.855 -16.629 1.00 55.28 90 GLU A CA 1
ATOM 738 C C . GLU A 1 90 ? -26.035 24.804 -15.575 1.00 55.28 90 GLU A C 1
ATOM 740 O O . GLU A 1 90 ? -26.635 25.094 -14.540 1.00 55.28 90 GLU A O 1
ATOM 745 N N . SER A 1 91 ? -24.815 25.270 -15.841 1.00 53.06 91 SER A N 1
ATOM 746 C CA . SER A 1 91 ? -24.159 26.328 -15.078 1.00 53.06 91 SER A CA 1
ATOM 747 C C . SER A 1 91 ? -24.656 27.678 -15.604 1.00 53.06 91 SER A C 1
ATOM 749 O O . SER A 1 91 ? -24.229 28.109 -16.672 1.00 53.06 91 SER A O 1
ATOM 751 N N . ASP A 1 92 ? -25.539 28.340 -14.858 1.00 61.53 92 ASP A N 1
ATOM 752 C CA . ASP A 1 92 ? -25.865 29.762 -15.023 1.00 61.53 92 ASP A CA 1
ATOM 753 C C . ASP A 1 92 ? -25.668 30.441 -13.666 1.00 61.53 92 ASP A C 1
ATOM 755 O O . ASP A 1 92 ? -26.573 30.492 -12.839 1.00 61.53 92 ASP A O 1
ATOM 759 N N . ASP A 1 93 ? -24.442 30.886 -13.411 1.00 57.53 93 ASP A N 1
ATOM 760 C CA . ASP A 1 93 ? -24.190 31.928 -12.419 1.00 57.53 93 ASP A CA 1
ATOM 761 C C . ASP A 1 93 ? -23.102 32.832 -13.006 1.00 57.53 93 ASP A C 1
ATOM 763 O O . ASP A 1 93 ? -21.894 32.614 -12.885 1.00 57.53 93 ASP A O 1
ATOM 767 N N . GLU A 1 94 ? -23.582 33.785 -13.803 1.00 64.56 94 GLU A N 1
ATOM 768 C CA . GLU A 1 94 ? -22.866 35.011 -14.109 1.00 64.56 94 GLU A CA 1
ATOM 769 C C . GLU A 1 94 ? -22.697 35.782 -12.794 1.00 64.56 94 GLU A C 1
ATOM 771 O O . GLU A 1 94 ? -23.650 36.412 -12.338 1.00 64.56 94 GLU A O 1
ATOM 776 N N . ASP A 1 95 ? -21.505 35.781 -12.194 1.00 59.38 95 ASP A N 1
ATOM 777 C CA . ASP A 1 95 ? -21.181 36.839 -11.239 1.00 59.38 95 ASP A CA 1
ATOM 778 C C . ASP A 1 95 ? -19.756 37.375 -11.398 1.00 59.38 95 ASP A C 1
ATOM 780 O O . ASP A 1 95 ? -18.808 36.693 -11.792 1.00 59.38 95 ASP A O 1
ATOM 784 N N . GLU A 1 96 ? -19.694 38.681 -11.208 1.00 56.53 96 GLU A N 1
ATOM 785 C CA . GLU A 1 96 ? -18.838 39.642 -11.873 1.00 56.53 96 GLU A CA 1
ATOM 786 C C . GLU A 1 96 ? -17.371 39.588 -11.416 1.00 56.53 96 GLU A C 1
ATOM 788 O O . GLU A 1 96 ? -17.041 39.437 -10.240 1.00 56.53 96 GLU A O 1
ATOM 793 N N . LEU A 1 97 ? -16.469 39.800 -12.378 1.00 54.56 97 LEU A N 1
ATOM 794 C CA . LEU A 1 97 ? -15.068 40.137 -12.138 1.00 54.56 97 LEU A CA 1
ATOM 795 C C . LEU A 1 97 ? -14.984 41.477 -11.382 1.00 54.56 97 LEU A C 1
ATOM 797 O O . LEU A 1 97 ? -15.118 42.534 -12.001 1.00 54.56 97 LEU A O 1
ATOM 801 N N . ASP A 1 98 ? -14.725 41.442 -10.073 1.00 59.91 98 ASP A N 1
ATOM 802 C CA . ASP A 1 98 ? -14.308 42.626 -9.313 1.00 59.91 98 ASP A CA 1
ATOM 803 C C . ASP A 1 98 ? -12.777 42.747 -9.327 1.00 59.91 98 ASP A C 1
ATOM 805 O O . ASP A 1 98 ? -12.044 41.995 -8.678 1.00 59.91 98 ASP A O 1
ATOM 809 N N . GLU A 1 99 ? -12.293 43.699 -10.126 1.00 59.84 99 GLU A N 1
ATOM 810 C CA . GLU A 1 99 ? -10.901 44.133 -10.171 1.00 59.84 99 GLU A CA 1
ATOM 811 C C . GLU A 1 99 ? -10.536 44.902 -8.889 1.00 59.84 99 GLU A C 1
ATOM 813 O O . GLU A 1 99 ? -10.648 46.126 -8.815 1.00 59.84 99 GLU A O 1
ATOM 818 N N . GLY A 1 100 ? -10.039 44.181 -7.884 1.00 54.59 100 GLY A N 1
ATOM 819 C CA . GLY A 1 100 ? -9.438 44.754 -6.680 1.00 54.59 100 GLY A CA 1
ATOM 820 C C . GLY A 1 100 ? -7.916 44.626 -6.673 1.00 54.59 100 GLY A C 1
ATOM 821 O O . GLY A 1 100 ? -7.378 43.689 -6.093 1.00 54.59 100 GLY A O 1
ATOM 822 N N . ALA A 1 101 ? -7.221 45.570 -7.310 1.00 58.62 101 ALA A N 1
ATOM 823 C CA . ALA A 1 101 ? -5.785 45.778 -7.136 1.00 58.62 101 ALA A CA 1
ATOM 824 C C . ALA A 1 101 ? -5.500 46.525 -5.817 1.00 58.62 101 ALA A C 1
ATOM 826 O O . ALA A 1 101 ? -5.984 47.643 -5.659 1.00 58.62 101 ALA A O 1
ATOM 827 N N . ASP A 1 102 ? -4.699 45.935 -4.924 1.00 60.66 102 ASP A N 1
ATOM 828 C CA . ASP A 1 102 ? -3.990 46.610 -3.815 1.00 60.66 102 ASP A CA 1
ATOM 829 C C . ASP A 1 102 ? -2.875 45.649 -3.334 1.00 60.66 102 ASP A C 1
ATOM 831 O O . ASP A 1 102 ? -3.161 44.556 -2.856 1.00 60.66 102 ASP A O 1
ATOM 835 N N . ASP A 1 103 ? -1.644 45.806 -3.826 1.00 59.47 103 ASP A N 1
ATOM 836 C CA . ASP A 1 103 ? -0.518 46.438 -3.108 1.00 59.47 103 ASP A CA 1
ATOM 837 C C . ASP A 1 103 ? -0.062 45.640 -1.870 1.00 59.47 103 ASP A C 1
ATOM 839 O O . ASP A 1 103 ? -0.551 45.852 -0.766 1.00 59.47 103 ASP A O 1
ATOM 843 N N . ASP A 1 104 ? 0.911 44.740 -2.053 1.00 59.84 104 ASP A N 1
ATOM 844 C CA . ASP A 1 104 ? 1.784 44.305 -0.953 1.00 59.84 104 ASP A CA 1
ATOM 845 C C . ASP A 1 104 ? 3.227 44.161 -1.460 1.00 59.84 104 ASP A C 1
ATOM 847 O O . ASP A 1 104 ? 3.695 43.112 -1.908 1.00 59.84 104 ASP A O 1
ATOM 851 N N . ASP A 1 105 ? 3.907 45.305 -1.460 1.00 65.19 105 ASP A N 1
ATOM 852 C CA . ASP A 1 105 ? 5.353 45.457 -1.594 1.00 65.19 105 ASP A CA 1
ATOM 853 C C . ASP A 1 105 ? 5.984 45.040 -0.245 1.00 65.19 105 ASP A C 1
ATOM 855 O O . ASP A 1 105 ? 6.155 45.850 0.669 1.00 65.19 105 ASP A O 1
ATOM 859 N N . GLY A 1 106 ? 6.233 43.735 -0.086 1.00 55.03 106 GLY A N 1
ATOM 860 C CA . GLY A 1 106 ? 6.574 43.103 1.195 1.00 55.03 106 GLY A CA 1
ATOM 861 C C . GLY A 1 106 ? 7.843 42.249 1.165 1.00 55.03 106 GLY A C 1
ATOM 862 O O . GLY A 1 106 ? 7.787 41.037 1.292 1.00 55.03 106 GLY A O 1
ATOM 863 N N . ASN A 1 107 ? 8.984 42.911 0.982 1.00 58.09 107 ASN A N 1
ATOM 864 C CA . ASN A 1 107 ? 10.355 42.503 1.322 1.00 58.09 107 ASN A CA 1
ATOM 865 C C . ASN A 1 107 ? 10.535 41.334 2.330 1.00 58.09 107 ASN A C 1
ATOM 867 O O . ASN A 1 107 ? 10.328 41.536 3.526 1.00 58.09 107 ASN A O 1
ATOM 871 N N . GLU A 1 108 ? 11.104 40.212 1.876 1.00 56.84 108 GLU A N 1
ATOM 872 C CA . GLU A 1 108 ? 11.823 39.217 2.702 1.00 56.84 108 GLU A CA 1
ATOM 873 C C . GLU A 1 108 ? 13.064 38.774 1.900 1.00 56.84 108 GLU A C 1
ATOM 875 O O . GLU A 1 108 ? 12.964 38.032 0.927 1.00 56.84 108 GLU A O 1
ATOM 880 N N . ASP A 1 109 ? 14.151 39.540 1.973 1.00 61.47 109 ASP A N 1
ATOM 881 C CA . ASP A 1 109 ? 15.291 39.350 2.887 1.00 61.47 109 ASP A CA 1
ATOM 882 C C . ASP A 1 109 ? 15.999 38.002 2.676 1.00 61.47 109 ASP A C 1
ATOM 884 O O . ASP A 1 109 ? 15.622 36.957 3.207 1.00 61.47 109 ASP A O 1
ATOM 888 N N 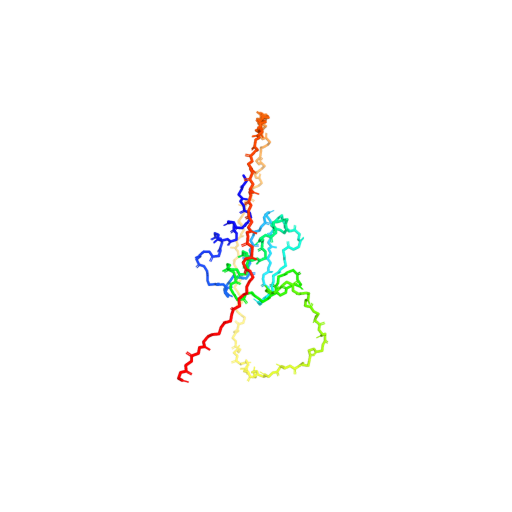. GLU A 1 110 ? 17.020 38.069 1.820 1.00 60.91 110 GLU A N 1
ATOM 889 C CA . GLU A 1 110 ? 18.016 37.036 1.565 1.00 60.91 110 GLU A CA 1
ATOM 890 C C . GLU A 1 110 ? 18.866 36.830 2.828 1.00 60.91 110 GLU A C 1
ATOM 892 O O . GLU A 1 110 ? 19.919 37.446 2.978 1.00 60.91 110 GLU A O 1
ATOM 897 N N . GLU A 1 111 ? 18.436 35.952 3.730 1.00 61.91 111 GLU A N 1
ATOM 898 C CA . GLU A 1 111 ? 19.312 35.445 4.789 1.00 61.91 111 GLU A CA 1
ATOM 899 C C . GLU A 1 111 ? 19.871 34.079 4.365 1.00 61.91 111 GLU A C 1
ATOM 901 O O . GLU A 1 111 ? 19.223 33.032 4.471 1.00 61.91 111 GLU A O 1
ATOM 906 N N . GLU A 1 112 ? 21.096 34.120 3.829 1.00 56.06 112 GLU A N 1
ATOM 907 C CA . GLU A 1 112 ? 21.985 32.967 3.699 1.00 56.06 112 G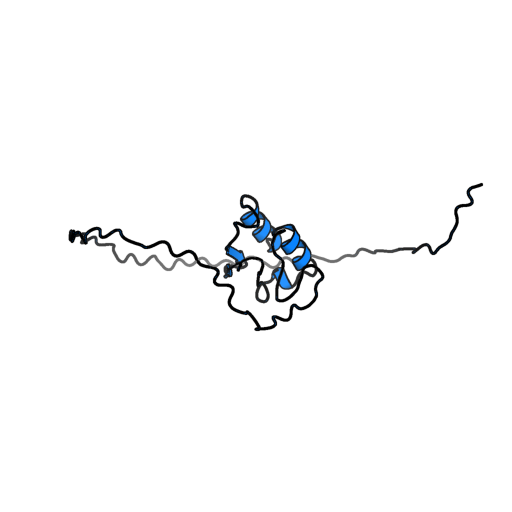LU A CA 1
ATOM 908 C C . GLU A 1 112 ? 22.255 32.383 5.093 1.00 56.06 112 GLU A C 1
ATOM 910 O O . GLU A 1 112 ? 23.078 32.889 5.856 1.00 56.06 112 GLU A O 1
ATOM 915 N N . CYS A 1 113 ? 21.574 31.292 5.430 1.00 52.12 113 CYS A N 1
ATOM 916 C CA . CYS A 1 113 ? 21.894 30.509 6.617 1.00 52.12 113 CYS A CA 1
ATOM 917 C C . CYS A 1 113 ? 23.061 29.559 6.318 1.00 52.12 113 CYS A C 1
ATOM 919 O O . CYS A 1 113 ? 22.864 28.469 5.786 1.00 52.12 113 CYS A O 1
ATOM 921 N N . ASP A 1 114 ? 24.252 30.064 6.638 1.00 57.06 114 ASP A N 1
ATOM 922 C CA . ASP A 1 114 ? 25.371 29.420 7.339 1.00 57.06 114 ASP A CA 1
ATOM 923 C C . ASP A 1 114 ? 25.601 27.914 7.093 1.00 57.06 114 ASP A C 1
ATOM 925 O O . ASP A 1 114 ? 24.857 27.039 7.541 1.00 57.06 114 ASP A O 1
ATOM 929 N N . GLU A 1 115 ? 26.723 27.642 6.426 1.00 58.66 115 GLU A N 1
ATOM 930 C CA . GLU A 1 115 ? 27.448 26.375 6.460 1.00 58.66 115 GLU A CA 1
ATOM 931 C C . GLU A 1 115 ? 27.900 26.088 7.904 1.00 58.66 115 GLU A C 1
ATOM 933 O O . GLU A 1 115 ? 28.960 26.562 8.315 1.00 58.66 115 GLU A O 1
ATOM 938 N N . ASP A 1 116 ? 27.124 25.306 8.662 1.00 58.28 116 ASP A N 1
ATOM 939 C CA . ASP A 1 116 ? 27.621 24.691 9.896 1.00 58.28 116 ASP A CA 1
ATOM 940 C C . ASP A 1 116 ? 27.965 23.211 9.675 1.00 58.28 116 ASP A C 1
ATOM 942 O O . ASP A 1 116 ? 27.229 22.413 9.086 1.00 58.28 116 ASP A O 1
ATOM 946 N N . ASP A 1 117 ? 29.174 22.938 10.124 1.00 69.44 117 ASP A N 1
ATOM 947 C CA . ASP A 1 117 ? 30.046 21.795 9.985 1.00 69.44 117 ASP A CA 1
ATOM 948 C C . ASP A 1 117 ? 29.924 21.007 11.287 1.00 69.44 117 ASP A C 1
ATOM 950 O O . ASP A 1 117 ? 30.421 21.453 12.315 1.00 69.44 117 ASP A O 1
ATOM 954 N N . ASP A 1 118 ? 29.277 19.841 11.274 1.00 63.03 118 ASP A N 1
ATOM 955 C CA . ASP A 1 118 ? 29.418 18.898 12.389 1.00 63.03 118 ASP A CA 1
ATOM 956 C C . ASP A 1 118 ? 29.514 17.456 11.873 1.00 63.03 118 ASP A C 1
ATOM 958 O O . ASP A 1 118 ? 28.570 16.667 11.794 1.00 63.03 118 ASP A O 1
ATOM 962 N N . ASP A 1 119 ? 30.729 17.185 11.409 1.00 63.38 119 ASP A N 1
ATOM 963 C CA . ASP A 1 119 ? 31.523 15.986 11.659 1.00 63.38 119 ASP A CA 1
ATOM 964 C C . ASP A 1 119 ? 31.148 15.245 12.966 1.00 63.38 119 ASP A C 1
ATOM 966 O O . ASP A 1 119 ? 31.533 15.676 14.053 1.00 63.38 119 ASP A O 1
ATOM 970 N N . GLN A 1 120 ? 30.475 14.088 12.871 1.00 58.72 120 GLN A N 1
ATOM 971 C CA . GLN A 1 120 ? 30.878 12.903 13.648 1.00 58.72 120 GLN A CA 1
ATOM 972 C C . GLN A 1 120 ? 30.134 11.614 13.270 1.00 58.72 120 GLN A C 1
ATOM 974 O O . GLN A 1 120 ? 28.974 11.391 13.600 1.00 58.72 120 GLN A O 1
ATOM 979 N N . ASP A 1 121 ? 30.862 10.759 12.553 1.00 61.84 121 ASP A N 1
ATOM 980 C CA . ASP A 1 121 ? 31.293 9.431 13.014 1.00 61.84 121 ASP A CA 1
ATOM 981 C C . ASP A 1 121 ? 30.475 8.796 14.169 1.00 61.84 121 ASP A C 1
ATOM 983 O O . ASP A 1 121 ? 30.756 9.028 15.343 1.00 61.84 121 ASP A O 1
ATOM 987 N N . GLU A 1 122 ? 29.532 7.904 13.850 1.00 57.75 122 GLU A N 1
ATOM 988 C CA . GLU A 1 122 ? 29.083 6.862 14.786 1.00 57.75 122 GLU A CA 1
ATOM 989 C C . GLU A 1 122 ? 29.073 5.489 14.099 1.00 57.75 122 GLU A C 1
ATOM 991 O O . GLU A 1 122 ? 28.136 5.091 13.412 1.00 57.75 122 GLU A O 1
ATOM 996 N N . ALA A 1 123 ? 30.219 4.829 14.274 1.00 55.09 123 ALA A N 1
ATOM 997 C CA . ALA A 1 123 ? 30.387 3.481 14.809 1.00 55.09 123 ALA A CA 1
ATOM 998 C C . ALA A 1 123 ? 29.542 2.327 14.234 1.00 55.09 123 ALA A C 1
ATOM 1000 O O . ALA A 1 123 ? 28.331 2.223 14.402 1.00 55.09 123 ALA A O 1
ATOM 1001 N N . GLU A 1 124 ? 30.294 1.382 13.671 1.00 60.81 124 GLU A N 1
ATOM 1002 C CA . GLU A 1 124 ? 29.971 -0.034 13.535 1.00 60.81 124 GLU A CA 1
ATOM 1003 C C . GLU A 1 124 ? 29.390 -0.621 14.834 1.00 60.81 124 GLU A C 1
ATOM 1005 O O . GLU A 1 124 ? 30.023 -0.541 15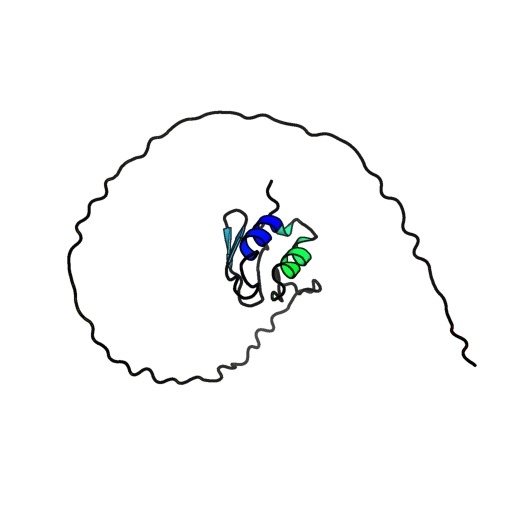.885 1.00 60.81 124 GLU A O 1
ATOM 1010 N N . GLU A 1 125 ? 28.250 -1.302 14.738 1.00 55.78 125 GLU A N 1
ATOM 1011 C CA . GLU A 1 125 ? 27.869 -2.356 15.681 1.00 55.78 125 GLU A CA 1
ATOM 1012 C C . GLU A 1 125 ? 27.494 -3.586 14.847 1.00 55.78 125 GLU A C 1
ATOM 1014 O O . GLU A 1 125 ? 26.496 -3.617 14.121 1.00 55.78 125 GLU A O 1
ATOM 1019 N N . GLU A 1 126 ? 28.388 -4.570 14.900 1.00 62.16 126 GLU A N 1
ATOM 1020 C CA . GLU A 1 126 ? 28.131 -5.945 14.506 1.00 62.16 126 GLU A CA 1
ATOM 1021 C C . GLU A 1 126 ? 27.167 -6.573 15.521 1.00 62.16 126 GLU A C 1
ATOM 1023 O O . GLU A 1 126 ? 27.495 -6.657 16.702 1.00 62.16 126 GLU A O 1
ATOM 1028 N N . GLU A 1 127 ? 26.015 -7.063 15.068 1.00 53.25 127 GLU A N 1
ATOM 1029 C CA . GLU A 1 127 ? 25.225 -8.057 15.807 1.00 53.25 127 GLU A CA 1
ATOM 1030 C C . GLU A 1 127 ? 25.070 -9.269 14.881 1.00 53.25 127 GLU A C 1
ATOM 1032 O O . GLU A 1 127 ? 24.513 -9.161 13.788 1.00 53.25 127 GLU A O 1
ATOM 1037 N N . ASP A 1 128 ? 25.866 -10.313 15.091 1.00 55.25 128 ASP A N 1
ATOM 1038 C CA . ASP A 1 128 ? 25.750 -11.376 16.106 1.00 55.25 128 ASP A CA 1
ATOM 1039 C C . ASP A 1 128 ? 24.821 -12.506 15.641 1.00 55.25 128 ASP A C 1
ATOM 1041 O O . ASP A 1 128 ? 23.807 -12.316 14.973 1.00 55.25 128 ASP A O 1
ATOM 1045 N N . GLU A 1 129 ? 25.323 -13.702 15.903 1.00 63.12 129 GLU A N 1
ATOM 1046 C CA . GLU A 1 129 ? 24.963 -15.003 15.375 1.00 63.12 129 GLU A CA 1
ATOM 1047 C C . GLU A 1 129 ? 23.664 -15.563 15.993 1.00 63.12 129 GLU A C 1
ATOM 1049 O O . GLU A 1 129 ? 23.031 -14.955 16.852 1.00 63.12 129 GLU A O 1
ATOM 1054 N N . GLU A 1 130 ? 23.377 -16.809 15.598 1.00 52.41 130 GLU A N 1
ATOM 1055 C CA . GLU A 1 130 ? 22.483 -17.792 16.234 1.00 52.41 130 GLU A CA 1
ATOM 1056 C C . GLU A 1 130 ? 21.028 -17.757 15.715 1.00 52.41 130 GLU A C 1
ATOM 1058 O O . GLU A 1 130 ? 20.305 -16.771 15.799 1.00 52.41 130 GLU A O 1
ATOM 1063 N N . ASP A 1 131 ? 20.632 -18.757 14.924 1.00 57.97 131 ASP A N 1
ATOM 1064 C CA . ASP A 1 131 ? 20.110 -20.056 15.396 1.00 57.97 131 ASP A CA 1
ATOM 1065 C C . ASP A 1 131 ? 18.638 -19.921 15.795 1.00 57.97 131 ASP A C 1
ATOM 1067 O O . ASP A 1 131 ? 18.324 -19.293 16.795 1.00 57.97 131 ASP A O 1
ATOM 1071 N N . ASP A 1 132 ? 17.733 -20.511 15.011 1.00 55.06 132 ASP A N 1
ATOM 1072 C CA . ASP A 1 132 ? 16.726 -21.381 15.618 1.00 55.06 132 ASP A CA 1
ATOM 1073 C C . ASP A 1 132 ? 16.081 -22.298 14.571 1.00 55.06 132 ASP A C 1
ATOM 1075 O O . ASP A 1 132 ? 15.832 -21.952 13.411 1.00 55.06 132 ASP A O 1
ATOM 1079 N N . GLU A 1 133 ? 15.877 -23.519 15.031 1.00 62.78 133 GLU A N 1
ATOM 1080 C CA . GLU A 1 133 ? 15.280 -24.659 14.373 1.00 62.78 133 GLU A CA 1
ATOM 1081 C C . GLU A 1 133 ? 13.781 -24.422 14.168 1.00 62.78 133 GLU A C 1
ATOM 1083 O O . GLU A 1 133 ? 13.124 -23.967 15.090 1.00 62.78 133 GLU A O 1
ATOM 1088 N N . GLU A 1 134 ? 13.172 -24.906 13.079 1.00 54.75 134 GLU A N 1
ATOM 1089 C CA . GLU A 1 134 ? 11.786 -25.379 13.207 1.00 54.75 134 GLU A CA 1
ATOM 1090 C C . GLU A 1 134 ? 11.556 -26.715 12.500 1.00 54.75 134 GLU A C 1
ATOM 1092 O O . GLU A 1 134 ? 11.770 -26.918 11.300 1.00 54.75 134 GLU A O 1
ATOM 1097 N N . GLN A 1 135 ? 11.143 -27.656 13.345 1.00 56.25 135 GLN A N 1
ATOM 1098 C CA . GLN A 1 135 ? 10.647 -28.978 13.032 1.00 56.25 135 GLN A CA 1
ATOM 1099 C C . GLN A 1 135 ? 9.150 -28.932 12.686 1.00 56.25 135 GLN A C 1
ATOM 1101 O O . GLN A 1 135 ? 8.426 -28.033 13.085 1.00 56.25 135 GLN A O 1
ATOM 1106 N N . GLU A 1 136 ? 8.710 -30.044 12.094 1.00 57.50 136 GLU A N 1
ATOM 1107 C CA . GLU A 1 136 ? 7.345 -30.585 12.088 1.00 57.50 136 GLU A CA 1
ATOM 1108 C C . GLU A 1 136 ? 6.272 -29.866 11.254 1.00 57.50 136 GLU A C 1
ATOM 1110 O O . GLU A 1 136 ? 5.799 -28.798 11.594 1.00 57.50 136 GLU A O 1
ATOM 1115 N N . GLU A 1 137 ? 5.678 -30.598 10.300 1.00 56.25 137 GLU A N 1
ATOM 1116 C CA . GLU A 1 137 ? 4.239 -30.843 10.444 1.00 56.25 137 GLU A CA 1
ATOM 1117 C C . GLU A 1 137 ? 3.765 -32.121 9.741 1.00 56.25 137 GLU A C 1
ATOM 1119 O O . GLU A 1 137 ? 3.946 -32.366 8.544 1.00 56.25 137 GLU A O 1
ATOM 1124 N N . GLN A 1 138 ? 3.128 -32.966 10.547 1.00 55.53 138 GLN A N 1
ATOM 1125 C CA . GLN A 1 138 ? 2.461 -34.194 10.158 1.00 55.53 138 GLN A CA 1
ATOM 1126 C C . GLN A 1 138 ? 1.098 -33.864 9.538 1.00 55.53 138 GLN A C 1
ATOM 1128 O O . GLN A 1 138 ? 0.143 -33.582 10.257 1.00 55.53 138 GLN A O 1
ATOM 1133 N N . ASN A 1 139 ? 0.947 -33.999 8.218 1.00 55.94 139 ASN A N 1
ATOM 1134 C CA . ASN A 1 139 ? -0.374 -33.881 7.594 1.00 55.94 139 ASN A CA 1
ATOM 1135 C C . ASN A 1 139 ? -1.108 -35.231 7.486 1.00 55.94 139 ASN A C 1
ATOM 1137 O O . ASN A 1 139 ? -0.970 -36.031 6.555 1.00 55.94 139 ASN A O 1
ATOM 1141 N N . ASN A 1 140 ? -1.920 -35.429 8.522 1.00 53.34 140 ASN A N 1
ATOM 1142 C CA . ASN A 1 140 ? -2.935 -36.440 8.776 1.00 53.34 140 ASN A CA 1
ATOM 1143 C C . ASN A 1 140 ? -3.891 -36.649 7.581 1.00 53.34 140 ASN A C 1
ATOM 1145 O O . ASN A 1 140 ? -4.756 -35.825 7.282 1.00 53.34 140 ASN A O 1
ATOM 1149 N N . THR A 1 141 ? -3.770 -37.787 6.892 1.00 49.34 141 THR A N 1
ATOM 1150 C CA . THR A 1 141 ? -4.625 -38.138 5.751 1.00 49.34 141 THR A CA 1
ATOM 1151 C C . THR A 1 141 ? -5.771 -39.069 6.168 1.00 49.34 141 THR A C 1
ATOM 1153 O O . THR A 1 141 ? -5.569 -40.244 6.443 1.00 49.34 141 THR A O 1
ATOM 1156 N N . GLN A 1 142 ? -7.001 -38.552 6.042 1.00 51.06 142 GLN A N 1
ATOM 1157 C CA . GLN A 1 142 ? -8.175 -39.247 5.487 1.00 51.06 142 GLN A CA 1
ATOM 1158 C C . GLN A 1 142 ? -8.709 -40.527 6.181 1.00 51.06 142 GLN A C 1
ATOM 1160 O O . GLN A 1 142 ? -8.134 -41.599 6.049 1.00 51.06 142 GLN A O 1
ATOM 1165 N N . LYS A 1 143 ? -9.976 -40.497 6.645 1.00 52.81 143 LYS A N 1
ATOM 1166 C CA . LYS A 1 143 ? -11.169 -40.968 5.882 1.00 52.81 143 LYS A CA 1
ATOM 1167 C C . LYS A 1 143 ? -12.369 -41.366 6.768 1.00 52.81 143 LYS A C 1
ATOM 1169 O O . LYS A 1 143 ? -12.353 -42.367 7.467 1.00 52.81 143 LYS A O 1
ATOM 1174 N N . LYS A 1 144 ? -13.485 -40.698 6.454 1.00 52.31 144 LYS A N 1
ATOM 1175 C CA . LYS A 1 144 ? -14.804 -41.263 6.099 1.00 52.31 144 LYS A CA 1
ATOM 1176 C C . LYS A 1 144 ? -15.682 -41.955 7.164 1.00 52.31 144 LYS A C 1
ATOM 1178 O O . LYS A 1 144 ? -15.465 -43.093 7.549 1.00 52.31 144 LYS A O 1
ATOM 1183 N N . LYS A 1 145 ? -16.876 -41.345 7.237 1.00 55.28 145 LYS A N 1
ATOM 1184 C CA . LYS A 1 145 ? -18.227 -41.925 7.066 1.00 55.28 145 LYS A CA 1
ATOM 1185 C C . LYS A 1 145 ? -19.021 -42.258 8.331 1.00 55.28 145 LYS A C 1
ATOM 1187 O O . LYS A 1 145 ? -19.060 -43.383 8.810 1.00 55.28 145 LYS A O 1
ATOM 1192 N N . VAL A 1 146 ? -19.795 -41.241 8.710 1.00 54.59 146 VAL A N 1
ATOM 1193 C CA . VAL A 1 146 ? -21.235 -41.277 9.010 1.00 54.59 146 VAL A CA 1
ATOM 1194 C C . VAL A 1 146 ? -21.915 -42.585 8.577 1.00 54.59 146 VAL A C 1
ATOM 1196 O O . VAL A 1 146 ? -21.970 -42.905 7.387 1.00 54.59 146 VAL A O 1
ATOM 1199 N N . LYS A 1 147 ? -22.510 -43.283 9.545 1.00 54.78 147 LYS A N 1
ATOM 1200 C CA . LYS A 1 147 ? -23.626 -44.202 9.324 1.00 54.78 147 LYS A CA 1
ATOM 1201 C C . LYS A 1 147 ? -24.758 -43.749 10.239 1.00 54.78 147 LYS A C 1
ATOM 1203 O O . LYS A 1 147 ? -24.639 -43.833 11.457 1.00 54.78 147 LYS A O 1
ATOM 1208 N N . LYS A 1 148 ? -25.789 -43.181 9.621 1.00 55.88 148 LYS A N 1
ATOM 1209 C CA . LYS A 1 148 ? -27.083 -42.884 10.224 1.00 55.88 148 LYS A CA 1
ATOM 1210 C C . LYS A 1 148 ? -28.035 -43.987 9.762 1.00 55.88 148 LYS A C 1
ATOM 1212 O O . LYS A 1 148 ? -28.047 -44.267 8.563 1.00 55.88 148 LYS A O 1
ATOM 1217 N N . ASP A 1 149 ? -28.738 -44.542 10.746 1.00 52.41 149 ASP A N 1
ATOM 1218 C CA . ASP A 1 149 ? -29.940 -45.390 10.687 1.00 52.41 149 ASP A CA 1
ATOM 1219 C C . ASP A 1 149 ? -29.822 -46.800 10.072 1.00 52.41 149 ASP A C 1
ATOM 1221 O O . ASP A 1 149 ? -29.540 -46.956 8.862 1.00 52.41 149 ASP A O 1
#

Sequence (149 aa):
MTNTYDLIKEQTKNQQPDEVEEIILDGQKVEKFEDQLYLTNNKVTIDKEYPQGVFALLSTLQILDDKDKDGNEVEYDDEDEDDDEVDEYESDDEDELDEGADDDDGNEDEEECDEDDDDQDEAEEEEDEEDDEEQEEQNNTQKKKVKKD

pLDDT: mean 70.88, std 14.64, range [47.41, 91.19]

Radius of gyration: 28.1 Å; chains: 1; bounding box: 62×92×40 Å

Organism: Ichthyophthirius multifiliis (NCBI:txid5932)

Secondary structure (DSSP, 8-state):
---HHHHHHHHHTTS-TTT--EEEETTEEEEEETTEE--TTSGGGGSTTHHHHHHHHSTT--EETTEETTSPBPP--------------------------------------------------------------------------

Foldseek 3Di:
DPQQLVQLCVVLVPPQLQRCQWGQAPNDIWGADRQETECPPGPLVVDPCSLVSVCVSNVSRQYYNCAGNVGDRDDDPPPPPDPPPDDPDDDDDDDDDDDDDDDDPDDDDDDDDDDDDDDDDDDDDDDDDDDDDDDDDDDDDDDDDDDDD